Protein AF-A0AAP0H8B6-F1 (afdb_monomer_lite)

Secondary structure (DSSP, 8-state):
-PPPPPHHHHHHHHHTT--S--GGG--TTTSSS---TTSSTTSPPS--------HHHHHHHHHHHHHHHHHHHTT-HHHHHHHHHHHHHHHHHHHTS---PPP--HHHHHHHHTT-PPPS----PPPTT---TT-S----PPPHHHHHHHHT-PPPP--TTT--SSS-TTS--HHHHS---

Foldseek 3Di:
DDDDDDPVVVVVCVVVVNPDDDCVNPDPVNVVPPDDVVVPPPDDDDDDDDPDPPVVVVVVVVVVVVVVVCVVCVVPVVVVVVVVVVVVVVVVVVVPPPPPPPPDDPVRVVCVVVVHDDDPDDDDDDDPPDDDVPRDPPDDDDDPVRVVVVVVDDDQDAAPPPRHSPDHVVPPCVVVPPDDD

pLDDT: mean 74.73, std 15.31, range [37.84, 97.44]

Organism: NCBI:txid3103831

Sequence (181 aa):
MYGVLCRHIFYILGFNDVLEFPKQYVLRRWTREAVPNVANPMVPLDGVQAADIDVDAVVRDIMFSTEYIVNKLVKDMDKLCLFRENIKKEMSEADNLPVVLPGPRPKDRMAIYAGSTQPSNTTIRVPIGTRFKGCGPGKRLKSAREQAISQSGKKQRKCSKCDAIDHDARIDIISSVLHPR

Structure (mmCIF, N/CA/C/O backbone):
data_AF-A0AAP0H8B6-F1
#
_entry.id   AF-A0AAP0H8B6-F1
#
loop_
_atom_site.group_PDB
_atom_site.id
_atom_site.type_symbol
_atom_site.label_atom_id
_atom_site.label_alt_id
_atom_site.label_comp_id
_atom_site.label_asym_id
_atom_site.label_entity_id
_atom_site.label_seq_id
_atom_site.pdbx_PDB_ins_code
_atom_site.Cartn_x
_atom_site.Cartn_y
_atom_site.Cartn_z
_atom_site.occupancy
_atom_site.B_iso_or_equiv
_atom_site.auth_seq_id
_atom_site.auth_comp_id
_atom_site.auth_asym_id
_atom_site.auth_atom_id
_atom_site.pdbx_PDB_model_num
ATOM 1 N N . MET A 1 1 ? -4.946 -27.656 -21.062 1.00 42.31 1 MET A N 1
ATOM 2 C CA . MET A 1 1 ? -5.066 -26.287 -20.515 1.00 42.31 1 MET A CA 1
ATOM 3 C C . MET A 1 1 ? -5.233 -26.415 -19.012 1.00 42.31 1 MET A C 1
ATOM 5 O O . MET A 1 1 ? -6.262 -26.914 -18.588 1.00 42.31 1 MET A O 1
ATOM 9 N N . TYR A 1 2 ? -4.225 -26.061 -18.215 1.00 55.91 2 TYR A N 1
ATOM 10 C CA . TYR A 1 2 ? -4.364 -26.051 -16.755 1.00 55.91 2 TYR A CA 1
ATOM 11 C C . TYR A 1 2 ? -4.852 -24.664 -16.330 1.00 55.91 2 TYR A C 1
ATOM 13 O O . TYR A 1 2 ? -4.218 -23.657 -16.661 1.00 55.91 2 TYR A O 1
ATOM 21 N N . GLY A 1 3 ? -6.030 -24.629 -15.704 1.00 61.34 3 GLY A N 1
ATOM 22 C CA . GLY A 1 3 ? -6.697 -23.412 -15.252 1.00 61.34 3 GLY A CA 1
ATOM 23 C C . GLY A 1 3 ? -5.861 -22.666 -14.218 1.00 61.34 3 GLY A C 1
ATOM 24 O O . GLY A 1 3 ? -5.132 -23.266 -13.431 1.00 61.34 3 GLY A O 1
ATOM 25 N N . VAL A 1 4 ? -5.938 -21.339 -14.255 1.00 67.12 4 VAL A N 1
ATOM 26 C CA . VAL A 1 4 ? -5.301 -20.480 -13.255 1.00 67.12 4 VAL A CA 1
ATOM 27 C C . VAL A 1 4 ? -6.011 -20.723 -11.927 1.00 67.12 4 VAL A C 1
ATOM 29 O O . VAL A 1 4 ? -7.241 -20.753 -11.888 1.00 67.12 4 VAL A O 1
ATOM 32 N N . LEU A 1 5 ? -5.253 -20.908 -10.851 1.00 69.75 5 LEU A N 1
ATOM 33 C CA . LEU A 1 5 ? -5.842 -21.036 -9.527 1.00 69.75 5 LEU A CA 1
ATOM 34 C C . LEU A 1 5 ? -6.610 -19.764 -9.171 1.00 69.75 5 LEU A C 1
ATOM 36 O O . LEU A 1 5 ? -6.089 -18.654 -9.284 1.00 69.75 5 LEU A O 1
ATOM 40 N N . CYS A 1 6 ? -7.871 -19.932 -8.782 1.00 78.50 6 CYS A N 1
ATOM 41 C CA . CYS A 1 6 ? -8.712 -18.816 -8.377 1.00 78.50 6 CYS A CA 1
ATOM 42 C C . CYS A 1 6 ? -8.289 -18.289 -7.000 1.00 78.50 6 CYS A C 1
ATOM 44 O O . CYS A 1 6 ? -7.715 -19.016 -6.191 1.00 78.50 6 CYS A O 1
ATOM 46 N N . ARG A 1 7 ? -8.637 -17.034 -6.698 1.00 77.81 7 ARG A N 1
ATOM 47 C CA . ARG A 1 7 ? -8.339 -16.390 -5.408 1.00 77.81 7 ARG A CA 1
ATOM 48 C C . ARG A 1 7 ? -8.787 -17.226 -4.195 1.00 77.81 7 ARG A C 1
ATOM 50 O O . ARG A 1 7 ? -8.131 -17.198 -3.162 1.00 77.81 7 ARG A O 1
ATOM 57 N N . HIS A 1 8 ? -9.866 -17.999 -4.331 1.00 83.19 8 HIS A N 1
ATOM 58 C CA . HIS A 1 8 ? -10.430 -18.810 -3.249 1.00 83.19 8 HIS A CA 1
ATOM 59 C C . HIS A 1 8 ? -9.466 -19.873 -2.714 1.00 83.19 8 HIS A C 1
ATOM 61 O O . HIS A 1 8 ? -9.463 -20.127 -1.514 1.00 83.19 8 HIS A O 1
ATOM 67 N N . ILE A 1 9 ? -8.614 -20.459 -3.563 1.00 81.31 9 ILE A N 1
ATOM 68 C CA . ILE A 1 9 ? -7.703 -21.509 -3.095 1.00 81.31 9 ILE A CA 1
ATOM 69 C C . ILE A 1 9 ? -6.611 -20.952 -2.181 1.00 81.31 9 ILE A C 1
ATOM 71 O O . ILE A 1 9 ? -6.192 -21.628 -1.251 1.00 81.31 9 ILE A O 1
ATOM 75 N N . PHE A 1 10 ? -6.196 -19.701 -2.398 1.00 77.44 10 PHE A N 1
ATOM 76 C CA . PHE A 1 10 ? -5.212 -19.040 -1.544 1.00 77.44 10 PHE A CA 1
ATOM 77 C C . PHE A 1 10 ? -5.774 -18.768 -0.147 1.00 77.44 10 PHE A C 1
ATOM 79 O O . PHE A 1 10 ? -5.066 -18.962 0.834 1.00 77.44 10 PHE A O 1
ATOM 86 N N . TYR A 1 11 ? -7.060 -18.412 -0.046 1.00 78.69 11 TYR A N 1
ATOM 87 C CA . TYR A 1 11 ? -7.731 -18.278 1.248 1.00 78.69 11 TYR A CA 1
ATOM 88 C C . TYR A 1 11 ? -7.810 -19.609 1.990 1.00 78.69 11 TYR A C 1
ATOM 90 O O . TYR A 1 11 ? -7.469 -19.668 3.164 1.00 78.69 11 TYR A O 1
ATOM 98 N N . ILE A 1 12 ? -8.205 -20.685 1.303 1.00 81.56 12 ILE A N 1
ATOM 99 C CA . ILE A 1 12 ? -8.306 -22.017 1.915 1.00 81.56 12 ILE A CA 1
ATOM 100 C C . ILE A 1 12 ? -6.935 -22.491 2.413 1.00 81.56 12 ILE A C 1
ATOM 102 O O . ILE A 1 12 ? -6.843 -23.004 3.521 1.00 81.56 12 ILE A O 1
ATOM 106 N N . LEU A 1 13 ? -5.866 -22.294 1.637 1.00 82.62 13 LEU A N 1
ATOM 107 C CA . LEU A 1 13 ? -4.507 -22.660 2.053 1.00 82.62 13 LEU A CA 1
ATOM 108 C C . LEU A 1 13 ? -4.041 -21.859 3.276 1.00 82.62 13 LEU A C 1
ATOM 110 O O . LEU A 1 13 ? -3.468 -22.444 4.190 1.00 82.62 13 LEU A O 1
ATOM 114 N N . GLY A 1 14 ? -4.360 -20.561 3.330 1.00 77.38 14 GLY A N 1
ATOM 115 C CA . GLY A 1 14 ? -4.093 -19.723 4.502 1.00 77.38 14 GLY A CA 1
ATOM 116 C C . GLY A 1 14 ? -4.862 -20.165 5.751 1.00 77.38 14 GLY A C 1
ATOM 117 O O . GLY A 1 14 ? -4.289 -20.198 6.828 1.00 77.38 14 GLY A O 1
ATOM 118 N N . PHE A 1 15 ? -6.126 -20.586 5.609 1.00 79.75 15 PHE A N 1
ATOM 119 C CA . PHE A 1 15 ? -6.923 -21.137 6.717 1.00 79.75 15 PHE A CA 1
ATOM 120 C C . PHE A 1 15 ? -6.416 -22.486 7.244 1.00 79.75 15 PHE A C 1
ATOM 122 O O . PHE A 1 15 ? -6.791 -22.880 8.343 1.00 79.75 15 PHE A O 1
ATOM 129 N N . ASN A 1 16 ? -5.613 -23.211 6.463 1.00 78.88 16 ASN A N 1
ATOM 130 C CA . ASN A 1 16 ? -5.043 -24.504 6.848 1.00 78.88 16 ASN A CA 1
ATOM 131 C C . ASN A 1 16 ? -3.572 -24.385 7.293 1.00 78.88 16 ASN A C 1
ATOM 133 O O . ASN A 1 16 ? -2.856 -25.383 7.260 1.00 78.88 16 ASN A O 1
ATOM 137 N N . ASP A 1 17 ? -3.109 -23.178 7.643 1.00 78.19 17 ASP A N 1
ATOM 138 C CA . ASP A 1 17 ? -1.729 -22.889 8.065 1.00 78.19 17 ASP A CA 1
ATOM 139 C C . ASP A 1 17 ? -0.658 -23.403 7.084 1.00 78.19 17 ASP A C 1
ATOM 141 O O . ASP A 1 17 ? 0.463 -23.759 7.455 1.00 78.19 17 ASP A O 1
ATOM 145 N N . VAL A 1 18 ? -0.985 -23.441 5.788 1.00 78.69 18 VAL A N 1
ATOM 146 C CA . VAL A 1 18 ? -0.027 -23.835 4.754 1.00 78.69 18 VAL A CA 1
ATOM 147 C C . VAL A 1 18 ? 0.916 -22.663 4.495 1.00 78.69 18 VAL A C 1
ATOM 149 O O . VAL A 1 18 ? 0.618 -21.766 3.707 1.00 78.69 18 VAL A O 1
ATOM 152 N N . LEU A 1 19 ? 2.072 -22.689 5.161 1.00 69.75 19 LEU A N 1
ATOM 153 C CA . LEU A 1 19 ? 3.112 -21.659 5.043 1.00 69.75 19 LEU A CA 1
ATOM 154 C C . LEU A 1 19 ? 3.853 -21.711 3.699 1.00 69.75 19 LEU A C 1
ATOM 156 O O . LEU A 1 19 ? 4.322 -20.686 3.208 1.00 69.75 19 LEU A O 1
ATOM 160 N N . GLU A 1 20 ? 3.932 -22.891 3.077 1.00 77.31 20 GLU A N 1
ATOM 161 C CA . GLU A 1 20 ? 4.604 -23.080 1.792 1.00 77.31 20 GLU A CA 1
ATOM 162 C C . GLU A 1 20 ? 3.652 -23.584 0.711 1.00 77.31 20 GLU A C 1
ATOM 164 O O . GLU A 1 20 ? 3.051 -24.657 0.799 1.00 77.31 20 GLU A O 1
ATOM 169 N N . PHE A 1 21 ? 3.553 -22.813 -0.370 1.00 79.62 21 PHE A N 1
ATOM 170 C CA . PHE A 1 21 ? 2.698 -23.152 -1.494 1.00 79.62 21 PHE A CA 1
ATOM 171 C C . PHE A 1 21 ? 3.237 -24.386 -2.251 1.00 79.62 21 PHE A C 1
ATOM 173 O O . PHE A 1 21 ? 4.384 -24.358 -2.716 1.00 79.62 21 PHE A O 1
ATOM 180 N N . PRO A 1 22 ? 2.445 -25.464 -2.446 1.00 80.25 22 PRO A N 1
ATOM 181 C CA . PRO A 1 22 ? 2.965 -26.686 -3.050 1.00 80.25 22 PRO A CA 1
ATOM 182 C C . PRO A 1 22 ? 3.481 -26.459 -4.477 1.00 80.25 22 PRO A C 1
ATOM 184 O O . PRO A 1 22 ? 2.743 -26.041 -5.374 1.00 80.25 22 PRO A O 1
ATOM 187 N N . LYS A 1 23 ? 4.751 -26.812 -4.712 1.00 75.75 23 LYS A N 1
ATOM 188 C CA . LYS A 1 23 ? 5.460 -26.574 -5.986 1.00 75.75 23 LYS A CA 1
ATOM 189 C C . LYS A 1 23 ? 4.782 -27.216 -7.200 1.00 75.75 23 LYS A C 1
ATOM 191 O O . LYS A 1 23 ? 4.906 -26.700 -8.305 1.00 75.75 23 LYS A O 1
ATOM 196 N N . GLN A 1 24 ? 4.023 -28.295 -7.001 1.00 78.81 24 GLN A N 1
ATOM 197 C CA . GLN A 1 24 ? 3.250 -28.964 -8.056 1.00 78.81 24 GLN A CA 1
ATOM 198 C C . GLN A 1 24 ? 2.192 -28.063 -8.718 1.00 78.81 24 GLN A C 1
ATOM 200 O O . GLN A 1 24 ? 1.819 -28.292 -9.865 1.00 78.81 24 GLN A O 1
ATOM 205 N N . TYR A 1 25 ? 1.737 -27.019 -8.019 1.00 75.31 25 TYR A N 1
ATOM 206 C CA . TYR A 1 25 ? 0.775 -26.045 -8.535 1.00 75.31 25 TYR A CA 1
ATOM 207 C C . TYR A 1 25 ? 1.441 -24.788 -9.122 1.00 75.31 25 TYR A C 1
ATOM 209 O O . TYR A 1 25 ? 0.757 -23.927 -9.678 1.00 75.31 25 TYR A O 1
ATOM 217 N N . VAL A 1 26 ? 2.771 -24.671 -9.033 1.00 78.12 26 VAL A N 1
ATOM 218 C CA . VAL A 1 26 ? 3.534 -23.540 -9.572 1.00 78.12 26 VAL A CA 1
ATOM 219 C C . VAL A 1 26 ? 3.870 -23.811 -11.037 1.00 78.12 26 VAL A C 1
ATOM 221 O O . VAL A 1 26 ? 4.747 -24.604 -11.376 1.00 78.12 26 VAL A O 1
ATOM 224 N N . LEU A 1 27 ? 3.163 -23.136 -11.942 1.00 78.25 27 LEU A N 1
ATOM 225 C CA . LEU A 1 27 ? 3.409 -23.270 -13.375 1.00 78.25 27 LEU A CA 1
ATOM 226 C C . LEU A 1 27 ? 4.687 -22.524 -13.788 1.00 78.25 27 LEU A C 1
ATOM 228 O O . LEU A 1 27 ? 4.888 -21.375 -13.405 1.00 78.25 27 LEU A O 1
ATOM 232 N N . ARG A 1 28 ? 5.483 -23.106 -14.699 1.00 73.19 28 ARG A N 1
ATOM 233 C CA . ARG A 1 28 ? 6.711 -22.479 -15.248 1.00 73.19 28 ARG A CA 1
ATOM 234 C C . ARG A 1 28 ? 6.501 -21.069 -15.818 1.00 73.19 28 ARG A C 1
ATOM 236 O O . ARG A 1 28 ? 7.416 -20.256 -15.810 1.00 73.19 28 ARG A O 1
ATOM 243 N N . ARG A 1 29 ? 5.298 -20.767 -16.324 1.00 76.88 29 ARG A N 1
ATOM 244 C CA . ARG A 1 29 ? 4.938 -19.420 -16.806 1.00 76.88 29 ARG A CA 1
ATOM 245 C C . ARG A 1 29 ? 4.927 -18.369 -15.691 1.00 76.88 29 ARG A C 1
ATOM 247 O O . ARG A 1 29 ? 5.196 -17.216 -15.986 1.00 76.88 29 ARG A O 1
ATOM 254 N N . TRP A 1 30 ? 4.618 -18.749 -14.449 1.00 72.94 30 TRP A N 1
ATOM 255 C CA . TRP A 1 30 ? 4.597 -17.840 -13.297 1.00 72.94 30 TRP A CA 1
ATOM 256 C C . TRP A 1 30 ? 6.003 -17.527 -12.790 1.00 72.94 30 TRP A C 1
ATOM 258 O O . TRP A 1 30 ? 6.237 -16.441 -12.282 1.00 72.94 30 TRP A O 1
ATOM 268 N N . THR A 1 31 ? 6.952 -18.442 -12.982 1.00 73.25 31 THR A N 1
ATOM 269 C CA . THR A 1 31 ? 8.346 -18.261 -12.554 1.00 73.25 31 THR A CA 1
ATOM 270 C C . THR A 1 31 ? 9.239 -17.652 -13.636 1.00 73.25 31 THR A C 1
ATOM 272 O O . THR A 1 31 ? 10.411 -17.411 -13.382 1.00 73.25 31 THR A O 1
ATOM 275 N N . ARG A 1 32 ? 8.728 -17.432 -14.857 1.00 71.94 32 ARG A N 1
ATOM 276 C CA . ARG A 1 32 ? 9.530 -16.982 -16.011 1.00 71.94 32 ARG A CA 1
ATOM 277 C C . ARG A 1 32 ? 9.978 -15.521 -15.908 1.00 71.94 32 ARG A C 1
ATO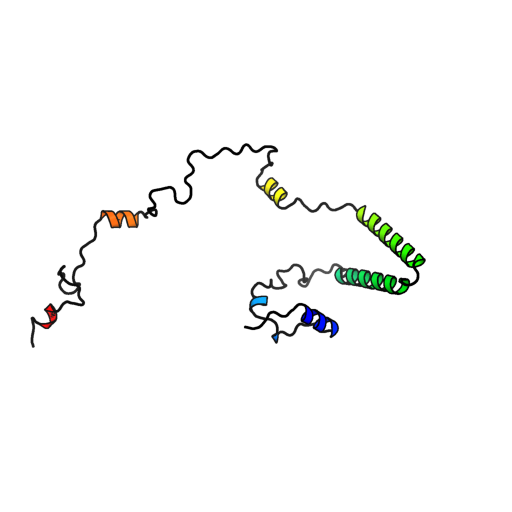M 279 O O . ARG A 1 32 ? 11.074 -15.203 -16.349 1.00 71.94 32 ARG A O 1
ATOM 286 N N . GLU A 1 33 ? 9.132 -14.665 -15.347 1.00 68.56 33 GLU A N 1
ATOM 287 C CA . GLU A 1 33 ? 9.414 -13.242 -15.082 1.00 68.56 33 GLU A CA 1
ATOM 288 C C . GLU A 1 33 ? 9.401 -12.944 -13.577 1.00 68.56 33 GLU A C 1
ATOM 290 O O . GLU A 1 33 ? 9.410 -11.788 -13.161 1.00 68.56 33 GLU A O 1
ATOM 295 N N . ALA A 1 34 ? 9.369 -13.992 -12.747 1.00 65.56 34 ALA A N 1
ATOM 296 C CA . ALA A 1 34 ? 9.526 -13.827 -11.316 1.00 65.56 34 ALA A CA 1
ATOM 297 C C . ALA A 1 34 ? 10.946 -13.319 -11.063 1.00 65.56 34 ALA A C 1
ATOM 299 O O . ALA A 1 34 ? 11.923 -14.011 -11.355 1.00 65.56 34 ALA A O 1
ATOM 300 N N . VAL A 1 35 ? 11.047 -12.092 -10.557 1.00 60.44 35 VAL A N 1
ATOM 301 C CA . VAL A 1 35 ? 12.316 -11.503 -10.139 1.00 60.44 35 VAL A CA 1
ATOM 302 C C . VAL A 1 35 ? 12.899 -12.427 -9.065 1.00 60.44 35 VAL A C 1
ATOM 304 O O . VAL A 1 35 ? 12.229 -12.665 -8.056 1.00 60.44 35 VAL A O 1
ATOM 307 N N . PRO A 1 36 ? 14.099 -13.006 -9.270 1.00 54.16 36 PRO A N 1
ATOM 308 C CA . PRO A 1 36 ? 14.764 -13.775 -8.231 1.00 54.16 36 PRO A CA 1
ATOM 309 C C . PRO A 1 36 ? 14.854 -12.903 -6.988 1.00 54.16 36 PRO A C 1
ATOM 311 O O . PRO A 1 36 ? 15.203 -11.730 -7.094 1.00 54.16 36 PRO A O 1
ATOM 314 N N . ASN A 1 37 ? 14.551 -13.463 -5.822 1.00 48.19 37 ASN A N 1
ATOM 315 C CA . ASN A 1 37 ? 14.426 -12.699 -4.579 1.00 48.19 37 ASN A CA 1
ATOM 316 C C . ASN A 1 37 ? 15.691 -11.890 -4.213 1.00 48.19 37 ASN A C 1
ATOM 318 O O . ASN A 1 37 ? 15.622 -10.944 -3.451 1.00 48.19 37 ASN A O 1
ATOM 322 N N . VAL A 1 38 ? 16.834 -12.220 -4.819 1.00 49.28 38 VAL A N 1
ATOM 323 C CA . VAL A 1 38 ? 18.114 -11.496 -4.717 1.00 49.28 38 VAL A CA 1
ATOM 324 C C . VAL A 1 38 ? 18.144 -10.147 -5.453 1.00 49.28 38 VAL A C 1
ATOM 326 O O . VAL A 1 38 ? 18.982 -9.307 -5.154 1.00 49.28 38 VAL A O 1
ATOM 329 N N . ALA A 1 39 ? 17.263 -9.935 -6.433 1.00 46.66 39 ALA A N 1
ATOM 330 C CA . ALA A 1 39 ? 17.087 -8.662 -7.142 1.00 46.66 39 ALA A CA 1
ATOM 331 C C . ALA A 1 39 ? 15.875 -7.866 -6.622 1.00 46.66 39 ALA A C 1
ATOM 333 O O . ALA A 1 39 ? 15.612 -6.756 -7.085 1.00 46.66 39 ALA A O 1
ATOM 334 N N . ASN A 1 40 ? 15.147 -8.435 -5.660 1.00 45.25 40 ASN A N 1
ATOM 335 C CA . ASN A 1 40 ? 14.154 -7.740 -4.866 1.00 45.25 40 ASN A CA 1
ATOM 336 C C . ASN A 1 40 ? 14.881 -7.237 -3.604 1.00 45.25 40 ASN A C 1
ATOM 338 O O . ASN A 1 40 ? 15.492 -8.052 -2.919 1.00 45.25 40 ASN A O 1
ATOM 342 N N . PRO A 1 41 ? 14.843 -5.948 -3.238 1.00 47.09 41 PRO A N 1
ATOM 343 C CA . PRO A 1 41 ? 15.487 -5.450 -2.014 1.00 47.09 41 PRO A CA 1
ATOM 344 C C . PRO A 1 41 ? 14.813 -5.953 -0.713 1.00 47.09 41 PRO A C 1
ATOM 346 O O . PRO A 1 41 ? 14.978 -5.354 0.340 1.00 47.09 41 PRO A O 1
ATOM 349 N N . MET A 1 42 ? 14.032 -7.036 -0.788 1.00 44.66 42 MET A N 1
ATOM 350 C CA . MET A 1 42 ? 13.125 -7.549 0.241 1.00 44.66 42 MET A CA 1
ATOM 351 C C . MET A 1 42 ? 13.650 -8.794 0.971 1.00 44.66 42 MET A C 1
ATOM 353 O O . MET A 1 42 ? 12.925 -9.349 1.789 1.00 44.66 42 MET A O 1
ATOM 357 N N . VAL A 1 43 ? 14.885 -9.244 0.715 1.00 45.62 43 VAL A N 1
ATOM 358 C CA . VAL A 1 43 ? 15.560 -10.214 1.597 1.00 45.62 43 VAL A CA 1
ATOM 359 C C . VAL A 1 43 ? 16.991 -9.758 1.852 1.00 45.62 43 VAL A C 1
ATOM 361 O O . VAL A 1 43 ? 17.745 -9.608 0.886 1.00 45.62 43 VAL A O 1
ATOM 364 N N . PRO A 1 44 ? 17.386 -9.538 3.117 1.00 40.91 44 PRO A N 1
ATOM 365 C CA . PRO A 1 44 ? 18.750 -9.161 3.445 1.00 40.91 44 PRO A CA 1
ATOM 366 C C . PRO A 1 44 ? 19.721 -10.267 3.032 1.00 40.91 44 PRO A C 1
ATOM 368 O O . PRO A 1 44 ? 19.623 -11.413 3.474 1.00 40.91 44 PRO A O 1
ATOM 371 N N . LEU A 1 45 ? 20.660 -9.903 2.161 1.00 41.88 45 LEU A N 1
ATOM 372 C CA . LEU A 1 45 ? 21.898 -10.641 1.998 1.00 41.88 45 LEU A CA 1
ATOM 373 C C . LEU A 1 45 ? 22.673 -10.492 3.310 1.00 41.88 45 LEU A C 1
ATOM 375 O O . LEU A 1 45 ? 22.826 -9.382 3.820 1.00 41.88 45 LEU A O 1
ATOM 379 N N . ASP A 1 46 ? 23.094 -11.627 3.848 1.00 47.41 46 ASP A N 1
ATOM 380 C CA . ASP A 1 46 ? 23.782 -11.760 5.123 1.00 47.41 46 ASP A CA 1
ATOM 381 C C . ASP A 1 46 ? 24.918 -10.731 5.271 1.00 47.41 46 ASP A C 1
ATOM 383 O O . ASP A 1 46 ? 25.801 -10.628 4.413 1.00 47.41 46 ASP A O 1
ATOM 387 N N . GLY A 1 47 ? 24.877 -9.976 6.370 1.00 43.41 47 GLY A N 1
ATOM 388 C CA . GLY A 1 47 ? 25.979 -9.128 6.813 1.00 43.41 47 GLY A CA 1
ATOM 389 C C . GLY A 1 47 ? 25.791 -7.623 6.640 1.00 43.41 47 GLY A C 1
ATOM 390 O O . GLY A 1 47 ? 26.506 -7.025 5.852 1.00 43.41 47 GLY A O 1
ATOM 391 N N . VAL A 1 48 ? 24.945 -7.003 7.469 1.00 37.84 48 VAL A N 1
ATOM 392 C CA . VAL A 1 48 ? 25.338 -5.886 8.357 1.00 37.84 48 VAL A CA 1
ATOM 393 C C . VAL A 1 48 ? 24.375 -5.900 9.547 1.00 37.84 48 VAL A C 1
ATOM 395 O O . VAL A 1 48 ? 23.187 -5.643 9.395 1.00 37.84 48 VAL A O 1
ATOM 398 N N . GLN A 1 49 ? 24.886 -6.205 10.739 1.00 47.06 49 GLN A N 1
ATOM 399 C CA . GLN A 1 49 ? 24.149 -6.050 11.991 1.00 47.06 49 GLN A CA 1
ATOM 400 C C . GLN A 1 49 ? 23.990 -4.553 12.295 1.00 47.06 49 GLN A C 1
ATOM 402 O O . GLN A 1 49 ? 24.893 -3.920 12.838 1.00 47.06 49 GLN A O 1
ATOM 407 N N . ALA A 1 50 ? 22.835 -3.994 11.964 1.00 40.78 50 ALA A N 1
ATOM 408 C CA . ALA A 1 50 ? 22.157 -3.069 12.860 1.00 40.78 50 ALA A CA 1
ATOM 409 C C . ALA A 1 50 ? 21.009 -3.870 13.485 1.00 40.78 50 ALA A C 1
ATOM 411 O O . ALA A 1 50 ? 20.513 -4.802 12.858 1.00 40.78 50 ALA A O 1
ATOM 412 N N . ALA A 1 51 ? 20.632 -3.595 14.730 1.00 51.16 51 ALA A N 1
ATOM 413 C CA . ALA A 1 51 ? 19.477 -4.237 15.347 1.00 51.16 51 ALA A CA 1
ATOM 414 C C . ALA A 1 51 ? 18.205 -3.816 14.587 1.00 51.16 51 ALA A C 1
ATOM 416 O O . ALA A 1 51 ? 17.553 -2.843 14.958 1.00 51.16 51 ALA A O 1
ATOM 417 N N . ASP A 1 52 ? 17.905 -4.504 13.485 1.00 54.50 52 ASP A N 1
ATOM 418 C CA . ASP A 1 52 ? 16.704 -4.298 12.690 1.00 54.50 52 ASP A CA 1
ATOM 419 C C . ASP A 1 52 ? 15.538 -4.808 13.526 1.00 54.50 52 ASP A C 1
ATOM 421 O O . ASP A 1 52 ? 15.294 -6.009 13.660 1.00 54.50 52 ASP A O 1
ATOM 425 N N . ILE A 1 53 ? 14.831 -3.865 14.142 1.00 63.66 53 ILE A N 1
ATOM 426 C CA . ILE A 1 53 ? 13.448 -4.084 14.536 1.00 63.66 53 ILE A CA 1
ATOM 427 C C . ILE A 1 53 ? 12.759 -4.602 13.275 1.00 63.66 53 ILE A C 1
ATOM 429 O O . ILE A 1 53 ? 12.727 -3.895 12.269 1.00 63.66 53 ILE A O 1
ATOM 433 N N . ASP A 1 54 ? 12.255 -5.836 13.317 1.00 84.06 54 ASP A N 1
ATOM 434 C CA . ASP A 1 54 ? 11.449 -6.399 12.238 1.00 84.06 54 ASP A CA 1
ATOM 435 C C . ASP A 1 54 ? 10.197 -5.522 12.095 1.00 84.06 54 ASP A C 1
ATOM 437 O O . ASP A 1 54 ? 9.210 -5.678 12.819 1.00 84.06 54 ASP A O 1
ATOM 441 N N . VAL A 1 55 ? 10.281 -4.531 11.204 1.00 85.88 55 VAL A N 1
ATOM 442 C CA . VAL A 1 55 ? 9.221 -3.552 10.948 1.00 85.88 55 VAL A CA 1
ATOM 443 C C . VAL A 1 55 ? 7.931 -4.285 10.586 1.00 85.88 55 VAL A C 1
ATOM 445 O O . VAL A 1 55 ? 6.858 -3.890 11.039 1.00 85.88 55 VAL A O 1
ATOM 448 N N . ASP A 1 56 ? 8.030 -5.403 9.865 1.00 83.94 56 ASP A N 1
ATOM 449 C CA . ASP A 1 56 ? 6.880 -6.218 9.486 1.00 83.94 56 ASP A CA 1
ATOM 450 C C . ASP A 1 56 ? 6.276 -6.958 10.686 1.00 83.94 56 ASP A C 1
ATOM 452 O O . ASP A 1 56 ? 5.057 -7.147 10.742 1.00 83.94 56 ASP A O 1
ATOM 456 N N . ALA A 1 57 ? 7.078 -7.389 11.665 1.00 88.94 57 ALA A N 1
ATOM 457 C CA . ALA A 1 57 ? 6.552 -7.913 12.928 1.00 88.94 57 ALA A CA 1
ATOM 458 C C . ALA A 1 57 ? 5.821 -6.835 13.729 1.00 88.94 57 ALA A C 1
ATOM 460 O O . ALA A 1 57 ? 4.713 -7.087 14.200 1.00 88.94 57 ALA A O 1
ATOM 461 N N . VAL A 1 58 ? 6.392 -5.634 13.831 1.00 91.94 58 VAL A N 1
ATOM 462 C CA . VAL A 1 58 ? 5.764 -4.516 14.551 1.00 91.94 58 VAL A CA 1
ATOM 463 C C . VAL A 1 58 ? 4.442 -4.115 13.897 1.00 91.94 58 VAL A C 1
ATOM 465 O O . VAL A 1 58 ? 3.434 -3.963 14.582 1.00 91.94 58 VAL A O 1
ATOM 468 N N . VAL A 1 59 ? 4.403 -4.009 12.566 1.00 91.81 59 VAL A N 1
ATOM 469 C CA . VAL A 1 59 ? 3.170 -3.696 11.827 1.00 91.81 59 VAL A CA 1
ATOM 470 C C . VAL A 1 59 ? 2.099 -4.762 12.065 1.00 91.81 59 VAL A C 1
ATOM 472 O O . VAL A 1 59 ? 0.940 -4.425 12.316 1.00 91.81 59 VAL A O 1
ATOM 475 N N . ARG A 1 60 ? 2.466 -6.050 12.032 1.00 92.31 60 ARG A N 1
ATOM 476 C CA . ARG A 1 60 ? 1.531 -7.148 12.330 1.00 92.31 60 ARG A CA 1
ATOM 477 C C . ARG A 1 60 ? 0.987 -7.077 13.753 1.00 92.31 60 ARG A C 1
ATOM 479 O O . ARG A 1 60 ? -0.217 -7.247 13.935 1.00 92.31 60 ARG A O 1
ATOM 486 N N . ASP A 1 61 ? 1.842 -6.805 14.732 1.00 93.62 61 ASP A N 1
ATOM 487 C CA . ASP A 1 61 ? 1.446 -6.724 16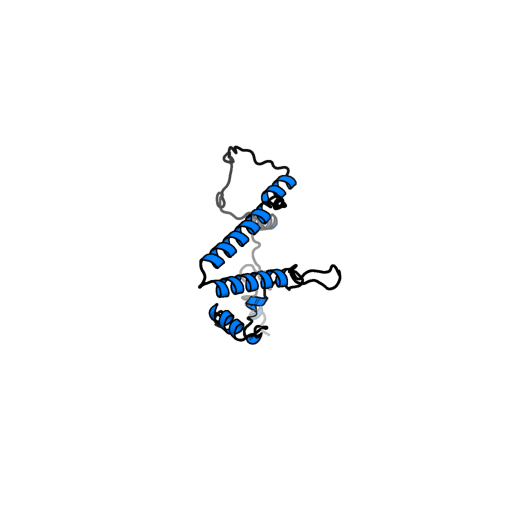.139 1.00 93.62 61 ASP A CA 1
ATOM 488 C C . ASP A 1 61 ? 0.479 -5.558 16.404 1.00 93.62 61 ASP A C 1
ATOM 490 O O . ASP A 1 61 ? -0.535 -5.728 17.085 1.00 93.62 61 ASP A O 1
ATOM 494 N N . ILE A 1 62 ? 0.711 -4.400 15.772 1.00 95.06 62 ILE A N 1
ATOM 495 C CA . ILE A 1 62 ? -0.202 -3.246 15.830 1.00 95.06 62 ILE A CA 1
ATOM 496 C C . ILE A 1 62 ? -1.572 -3.605 15.239 1.00 95.06 62 ILE A C 1
ATOM 498 O O . ILE A 1 62 ? -2.609 -3.330 15.853 1.00 95.06 62 ILE A O 1
ATOM 502 N N . MET A 1 63 ? -1.606 -4.237 14.061 1.00 94.31 63 MET A N 1
ATOM 503 C CA . MET A 1 63 ? -2.869 -4.639 13.428 1.00 94.31 63 MET A CA 1
ATOM 504 C C . MET A 1 63 ? -3.646 -5.636 14.297 1.00 94.31 63 MET A C 1
ATOM 506 O O . MET A 1 63 ? -4.837 -5.449 14.533 1.00 94.31 63 MET A O 1
ATOM 510 N N . PHE A 1 64 ? -2.969 -6.657 14.828 1.00 94.94 64 PHE A N 1
ATOM 511 C CA . PHE A 1 64 ? -3.606 -7.651 15.689 1.00 94.94 64 PHE A CA 1
ATOM 512 C C . PHE A 1 64 ? -4.123 -7.031 16.994 1.00 94.94 64 PHE A C 1
ATOM 514 O O . PHE A 1 64 ? -5.260 -7.277 17.400 1.00 94.94 64 PHE A O 1
ATOM 521 N N . SER A 1 65 ? -3.318 -6.185 17.638 1.00 94.50 65 SER A N 1
ATOM 522 C CA . SER A 1 65 ? -3.681 -5.528 18.897 1.00 94.50 65 SER A CA 1
ATOM 523 C C . SER A 1 65 ? -4.881 -4.595 18.734 1.00 94.50 65 SER A C 1
ATOM 525 O O . SER A 1 65 ? -5.797 -4.607 19.559 1.00 94.50 65 SER A O 1
ATOM 527 N N . THR A 1 66 ? -4.920 -3.813 17.652 1.00 95.0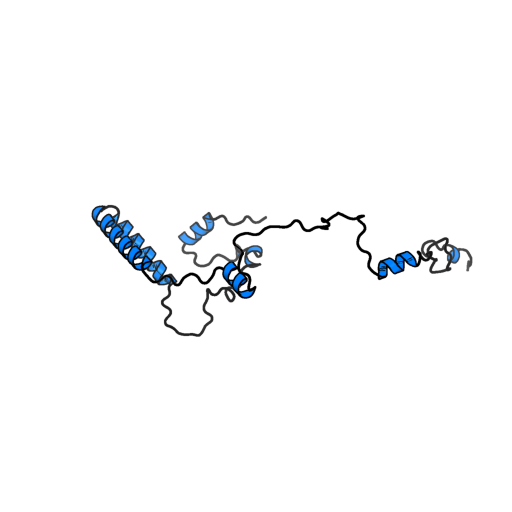6 66 THR A N 1
ATOM 528 C CA . THR A 1 66 ? -6.054 -2.924 17.360 1.00 95.06 66 THR A CA 1
ATOM 529 C C . THR A 1 66 ? -7.334 -3.711 17.083 1.00 95.06 66 THR A C 1
ATOM 531 O O . THR A 1 66 ? -8.376 -3.394 17.660 1.00 95.06 66 THR A O 1
ATOM 534 N N . GLU A 1 67 ? -7.264 -4.782 16.288 1.00 93.38 67 GLU A N 1
ATOM 535 C CA . GLU A 1 67 ? -8.400 -5.675 16.038 1.00 93.38 67 GLU A CA 1
ATOM 536 C C . GLU A 1 67 ? -8.903 -6.339 17.330 1.00 93.38 67 GLU A C 1
ATOM 538 O O . GLU A 1 67 ? -10.108 -6.355 17.599 1.00 93.38 67 GLU A O 1
ATOM 543 N N . TYR A 1 68 ? -7.991 -6.837 18.169 1.00 95.56 68 TYR A N 1
ATOM 544 C CA . TYR A 1 68 ? -8.324 -7.436 19.461 1.00 95.56 68 TYR A CA 1
ATOM 545 C C . TYR A 1 68 ? -9.091 -6.460 20.363 1.00 95.56 68 TYR A C 1
ATOM 547 O O . TYR A 1 68 ? -10.136 -6.818 20.918 1.00 95.56 68 TYR A O 1
ATOM 555 N N . ILE A 1 69 ? -8.613 -5.217 20.486 1.00 94.50 69 ILE A N 1
ATOM 556 C CA . ILE A 1 69 ? -9.266 -4.186 21.301 1.00 94.50 69 ILE A CA 1
ATOM 557 C C . ILE A 1 69 ? -10.661 -3.874 20.751 1.00 94.50 69 ILE A C 1
ATOM 559 O O . ILE A 1 69 ? -11.625 -3.859 21.518 1.00 94.50 69 ILE A O 1
ATOM 563 N N . VAL A 1 70 ? -10.804 -3.693 19.434 1.00 95.75 70 VAL A N 1
ATOM 564 C CA . VAL A 1 70 ? -12.108 -3.429 18.804 1.00 95.75 70 VAL A CA 1
ATOM 565 C C . VAL A 1 70 ? -13.086 -4.571 19.076 1.00 95.75 70 VAL A C 1
ATOM 567 O O . VAL A 1 70 ? -14.194 -4.322 19.547 1.00 95.75 70 VAL A O 1
ATOM 570 N N . ASN A 1 71 ? -12.670 -5.822 18.875 1.00 95.75 71 ASN A N 1
ATOM 571 C CA . ASN A 1 71 ? -13.507 -6.995 19.135 1.00 95.75 71 ASN A CA 1
ATOM 572 C C . ASN A 1 71 ? -13.920 -7.102 20.611 1.00 95.75 71 ASN A C 1
ATOM 574 O O . ASN A 1 71 ? -15.058 -7.465 20.917 1.00 95.75 71 ASN A O 1
ATOM 578 N N . LYS A 1 72 ? -13.023 -6.752 21.541 1.00 96.06 72 LYS A N 1
ATOM 579 C CA . LYS A 1 72 ? -13.314 -6.750 22.980 1.00 96.06 72 LYS A CA 1
ATOM 580 C C . LYS A 1 72 ? -14.301 -5.649 23.373 1.00 96.06 72 LYS A C 1
ATOM 582 O O . LYS A 1 72 ? -15.140 -5.876 24.246 1.00 96.06 72 LYS A O 1
ATOM 587 N N . LEU A 1 73 ? -14.193 -4.477 22.748 1.00 95.44 73 LEU A N 1
ATOM 588 C CA . LEU A 1 73 ? -14.974 -3.281 23.071 1.00 95.44 73 LEU A CA 1
ATOM 589 C C . LEU A 1 73 ? -16.242 -3.120 22.225 1.00 95.44 73 LEU A C 1
ATOM 591 O O . LEU A 1 73 ? -17.034 -2.234 22.513 1.00 95.44 73 LEU A O 1
ATOM 595 N N . VAL A 1 74 ? -16.491 -3.977 21.230 1.00 93.81 74 VAL A N 1
ATOM 596 C CA . VAL A 1 74 ? -17.595 -3.816 20.260 1.00 93.81 74 VAL A CA 1
ATOM 597 C C . VAL A 1 74 ? -18.988 -3.669 20.894 1.00 93.81 74 VAL A C 1
ATOM 599 O O . VAL A 1 74 ? -19.886 -3.090 20.292 1.00 93.81 74 VAL A O 1
ATOM 602 N N . LYS A 1 75 ? -19.183 -4.188 22.114 1.00 94.00 75 LYS A N 1
ATOM 603 C CA . LYS A 1 75 ? -20.453 -4.104 22.860 1.00 94.00 75 LYS A CA 1
ATOM 604 C C . LYS A 1 75 ? -20.544 -2.893 23.795 1.00 94.00 75 LYS A C 1
ATOM 606 O O . LYS A 1 75 ? -21.625 -2.613 24.301 1.00 94.00 75 LYS A O 1
ATOM 611 N N . ASP A 1 76 ? -19.431 -2.211 24.049 1.00 96.12 76 ASP A N 1
ATOM 612 C CA . ASP A 1 76 ? -19.322 -1.053 24.936 1.00 96.12 76 ASP A CA 1
ATOM 613 C C . ASP A 1 76 ? -18.964 0.179 24.095 1.00 96.12 76 ASP A C 1
ATOM 615 O O . ASP A 1 76 ? -17.796 0.491 23.845 1.00 96.12 76 ASP A O 1
ATOM 619 N N . MET A 1 77 ? -20.010 0.848 23.605 1.00 95.31 77 MET A N 1
ATOM 620 C CA . MET A 1 77 ? -19.882 1.956 22.658 1.00 95.31 77 MET A CA 1
ATOM 621 C C . MET A 1 77 ? -19.125 3.152 23.231 1.00 95.31 77 MET A C 1
ATOM 623 O O . MET A 1 77 ? -18.417 3.826 22.483 1.00 95.31 77 MET A O 1
ATOM 627 N N . ASP A 1 78 ? -19.227 3.403 24.535 1.00 96.56 78 ASP A N 1
ATOM 628 C CA . ASP A 1 78 ? -18.539 4.521 25.176 1.00 96.56 78 ASP A CA 1
ATOM 629 C C . ASP A 1 78 ? -17.027 4.278 25.184 1.00 96.56 78 ASP A C 1
ATOM 631 O O . ASP A 1 78 ? -16.247 5.136 24.761 1.00 96.56 78 ASP A O 1
ATOM 635 N N . LYS A 1 79 ? -16.593 3.068 25.563 1.00 95.69 79 LYS A N 1
ATOM 636 C CA . LYS A 1 79 ? -15.170 2.698 25.512 1.00 95.69 79 LYS A CA 1
ATOM 637 C C . LYS A 1 79 ? -14.633 2.624 24.088 1.00 95.69 79 LYS A C 1
ATOM 639 O O . LYS A 1 79 ? -13.491 3.017 23.851 1.00 95.69 79 LYS A O 1
ATOM 644 N N . LEU A 1 80 ? -15.439 2.156 23.137 1.00 97.19 80 LEU A N 1
ATOM 645 C CA . LEU A 1 80 ? -15.050 2.123 21.730 1.00 97.19 80 LEU A CA 1
ATOM 646 C C . LEU A 1 80 ? -14.874 3.541 21.160 1.00 97.19 80 LEU A C 1
ATOM 648 O O . LEU A 1 80 ? -13.921 3.792 20.421 1.00 97.19 80 LEU A O 1
ATOM 652 N N . CYS A 1 81 ? -15.740 4.486 21.544 1.00 96.81 81 CYS A N 1
ATOM 653 C CA . CYS A 1 81 ? -15.586 5.898 21.198 1.00 96.81 81 CYS A CA 1
ATOM 654 C C . CYS A 1 81 ? -14.294 6.486 21.776 1.00 96.81 81 CYS A C 1
ATOM 656 O O . CYS A 1 81 ? -13.555 7.139 21.044 1.00 96.81 81 CYS A O 1
ATOM 658 N N . LEU A 1 82 ? -13.975 6.210 23.045 1.00 97.00 82 LEU A N 1
ATOM 659 C CA . LEU A 1 82 ? -12.717 6.658 23.655 1.00 97.00 82 LEU A CA 1
ATOM 660 C C . LEU A 1 82 ? -11.491 6.099 22.917 1.00 97.00 82 LEU A C 1
ATOM 662 O O . LEU A 1 82 ? -10.557 6.841 22.620 1.00 97.00 82 LEU A O 1
ATOM 666 N N . PHE A 1 83 ? -11.513 4.813 22.558 1.00 97.19 83 PHE A N 1
ATOM 667 C CA . PHE A 1 83 ? -10.435 4.192 21.788 1.00 97.19 83 PHE A CA 1
ATOM 668 C C . PHE A 1 83 ? -10.259 4.838 20.404 1.00 97.19 83 PHE A C 1
ATOM 670 O O . PHE A 1 83 ? -9.137 5.130 19.991 1.00 97.19 83 PHE A O 1
ATOM 677 N N . ARG A 1 84 ? -11.363 5.141 19.710 1.00 96.56 84 ARG A N 1
ATOM 678 C CA . ARG A 1 84 ? -11.335 5.864 18.430 1.00 96.56 84 ARG A CA 1
ATOM 679 C C . ARG A 1 84 ? -10.701 7.249 18.558 1.00 96.56 84 ARG A C 1
ATOM 681 O O . ARG A 1 84 ? -9.933 7.637 17.680 1.00 96.56 84 ARG A O 1
ATOM 688 N N . GLU A 1 85 ? -11.040 8.010 19.597 1.00 97.44 85 GLU A N 1
ATOM 689 C CA . GLU A 1 85 ? -10.467 9.347 19.789 1.00 97.44 85 GLU A CA 1
ATOM 690 C C . GLU A 1 85 ? -8.964 9.286 20.104 1.00 97.44 85 GLU A C 1
ATOM 692 O O . GLU A 1 85 ? -8.211 10.124 19.608 1.00 97.44 85 GLU A O 1
ATOM 697 N N . ASN A 1 86 ? -8.499 8.250 20.811 1.00 95.94 86 ASN A N 1
ATOM 698 C CA . ASN A 1 86 ? -7.066 8.010 21.005 1.00 95.94 86 ASN A CA 1
ATOM 699 C C . ASN A 1 86 ? -6.345 7.752 19.671 1.00 95.94 86 ASN A C 1
ATOM 701 O O . ASN A 1 86 ? -5.347 8.413 19.393 1.00 95.94 86 ASN A O 1
ATOM 705 N N . ILE A 1 87 ? -6.886 6.881 18.808 1.00 96.12 87 ILE A N 1
ATOM 706 C CA . ILE A 1 87 ? -6.301 6.621 17.478 1.00 96.12 87 ILE A CA 1
ATOM 707 C C . ILE A 1 87 ? -6.249 7.905 16.643 1.00 96.12 87 ILE A C 1
ATOM 709 O O . ILE A 1 87 ? -5.232 8.204 16.026 1.00 96.12 87 ILE A O 1
ATOM 713 N N . LYS A 1 88 ? -7.325 8.701 16.621 1.00 95.56 88 LYS A N 1
ATOM 714 C CA . LYS A 1 88 ? -7.337 9.976 15.882 1.00 95.56 88 LYS A CA 1
ATOM 715 C C . LYS A 1 88 ? -6.279 10.954 16.381 1.00 95.56 88 LYS A C 1
ATOM 717 O O . LYS A 1 88 ? -5.705 11.687 15.578 1.00 95.56 88 LYS A O 1
ATOM 722 N N . LYS A 1 89 ? -6.055 10.991 17.695 1.00 95.94 89 LYS A N 1
ATOM 723 C CA . LYS A 1 89 ? -5.014 11.822 18.295 1.00 95.94 89 LYS A CA 1
ATOM 724 C C . LYS A 1 89 ? -3.633 11.387 17.802 1.00 95.94 89 LYS A C 1
ATOM 726 O O . LYS A 1 89 ? -2.883 12.234 17.332 1.00 95.94 89 LYS A O 1
ATOM 731 N N . GLU A 1 90 ? -3.339 10.089 17.846 1.00 93.00 90 GLU A N 1
ATOM 732 C CA . GLU A 1 90 ? -2.075 9.529 17.346 1.00 93.00 90 GLU A CA 1
ATOM 733 C C . GLU A 1 90 ? -1.891 9.775 15.840 1.00 93.00 90 GLU A C 1
ATOM 735 O O . GLU A 1 90 ? -0.813 10.178 15.413 1.00 93.00 90 GLU A O 1
ATOM 740 N N . MET A 1 91 ? -2.951 9.629 15.034 1.00 92.69 91 MET A N 1
ATOM 741 C CA . MET A 1 91 ? -2.922 9.968 13.604 1.00 92.69 91 MET A CA 1
ATOM 742 C C . MET A 1 91 ? -2.566 11.439 13.375 1.00 92.69 91 MET A C 1
ATOM 744 O O . MET A 1 91 ? -1.698 11.743 12.564 1.00 92.69 91 MET A O 1
ATOM 748 N N . SER A 1 92 ? -3.199 12.355 14.115 1.00 93.19 92 SER A N 1
ATOM 749 C CA . SER A 1 92 ? -2.896 13.782 13.999 1.00 93.19 92 SER A CA 1
ATOM 750 C C . SER A 1 92 ? -1.457 14.098 14.402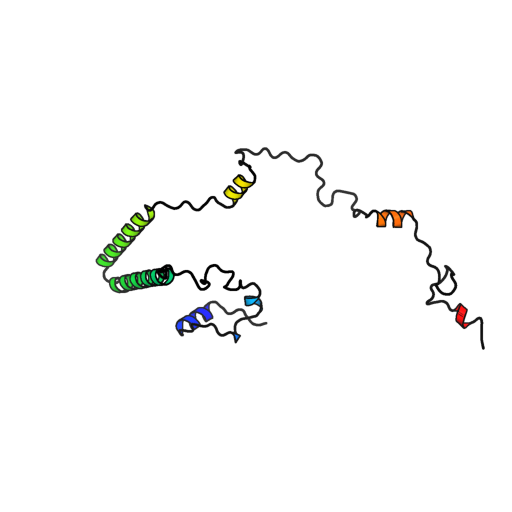 1.00 93.19 92 SER A C 1
ATOM 752 O O . SER A 1 92 ? -0.854 14.995 13.824 1.00 93.19 92 SER A O 1
ATOM 754 N N . GLU A 1 93 ? -0.907 13.414 15.402 1.00 92.25 93 GLU A N 1
ATOM 755 C CA . GLU A 1 93 ? 0.487 13.585 15.810 1.00 92.25 93 GLU A CA 1
ATOM 756 C C . GLU A 1 93 ? 1.450 13.074 14.730 1.00 92.25 93 GLU A C 1
ATOM 758 O O . GLU A 1 93 ? 2.403 13.772 14.384 1.00 92.25 93 GLU A O 1
ATOM 763 N N . ALA A 1 94 ? 1.150 11.920 14.126 1.00 89.06 94 ALA A N 1
ATOM 764 C CA . ALA A 1 94 ? 1.916 11.365 13.014 1.00 89.06 94 ALA A CA 1
ATOM 765 C C . ALA A 1 94 ? 1.896 12.273 11.771 1.00 89.06 94 ALA A C 1
ATOM 767 O O . ALA A 1 94 ? 2.935 12.465 11.142 1.00 89.06 94 ALA A O 1
ATOM 768 N N . ASP A 1 95 ? 0.753 12.885 11.451 1.00 86.12 95 ASP A N 1
ATOM 769 C CA . ASP A 1 95 ? 0.617 13.828 10.330 1.00 86.12 95 ASP A CA 1
ATOM 770 C C . ASP A 1 95 ? 1.433 15.119 10.532 1.00 86.12 95 ASP A C 1
ATOM 772 O O . ASP A 1 95 ? 1.832 15.765 9.562 1.00 86.12 95 ASP A O 1
ATOM 776 N N . ASN A 1 96 ? 1.698 15.501 11.787 1.00 85.00 96 ASN A N 1
ATOM 777 C CA . ASN A 1 96 ? 2.518 16.665 12.130 1.00 85.00 96 ASN A CA 1
ATOM 778 C C . ASN A 1 96 ? 4.028 16.378 12.086 1.00 85.00 96 ASN A C 1
ATOM 780 O O . ASN A 1 96 ? 4.831 17.308 12.224 1.00 85.00 96 ASN A O 1
ATOM 784 N N . LEU A 1 97 ? 4.442 15.121 11.895 1.00 81.25 97 LEU A N 1
ATOM 785 C CA . LEU A 1 97 ? 5.849 14.803 11.690 1.00 81.25 97 LEU A CA 1
ATOM 786 C C . LEU A 1 97 ? 6.322 15.412 10.363 1.00 81.25 97 LEU A C 1
ATOM 788 O O . LEU A 1 97 ? 5.590 15.382 9.370 1.00 81.25 97 LEU A O 1
ATOM 792 N N . PRO A 1 98 ? 7.545 15.971 10.307 1.00 70.00 98 PRO A N 1
ATOM 793 C CA . PRO A 1 98 ? 8.074 16.532 9.076 1.00 70.00 98 PRO A CA 1
ATOM 794 C C . PRO A 1 98 ? 8.113 15.446 8.001 1.00 70.00 98 PRO A C 1
ATOM 796 O O . PRO A 1 98 ? 8.926 14.522 8.047 1.00 70.00 98 PRO A O 1
ATOM 799 N N . VAL A 1 99 ? 7.218 15.571 7.021 1.00 64.06 99 VAL A N 1
ATOM 800 C CA . VAL A 1 99 ? 7.211 14.734 5.827 1.00 64.06 99 VAL A CA 1
ATOM 801 C C . VAL A 1 99 ? 8.566 14.922 5.157 1.00 64.06 99 VAL A C 1
ATOM 803 O O . VAL A 1 99 ? 8.879 16.009 4.665 1.00 64.06 99 VAL A O 1
ATOM 806 N N . VAL A 1 100 ? 9.378 13.864 5.111 1.00 61.56 100 VAL A N 1
ATOM 807 C CA . VAL A 1 100 ? 10.443 13.779 4.112 1.00 61.56 100 VAL A CA 1
ATOM 808 C C . VAL A 1 100 ? 9.712 13.844 2.783 1.00 61.56 100 VAL A C 1
ATOM 810 O O . VAL A 1 100 ? 9.065 12.874 2.387 1.00 61.56 100 VAL A O 1
ATOM 813 N N . LEU A 1 101 ? 9.715 15.026 2.159 1.00 60.88 101 LEU A N 1
ATOM 814 C CA . LEU A 1 101 ? 9.051 15.237 0.881 1.00 60.88 101 LEU A CA 1
ATOM 815 C C . LEU A 1 101 ? 9.461 14.078 -0.026 1.00 60.88 101 LEU A C 1
ATOM 817 O O . LEU A 1 101 ? 10.670 13.831 -0.147 1.00 60.88 101 LEU A O 1
ATOM 821 N N . PRO A 1 102 ? 8.503 13.343 -0.626 1.00 60.72 102 PRO A N 1
ATOM 822 C CA . PRO A 1 102 ? 8.857 12.330 -1.597 1.00 60.72 102 PRO A CA 1
ATOM 823 C C . PRO A 1 102 ? 9.791 13.010 -2.591 1.00 60.72 102 PRO A C 1
ATOM 825 O O . PRO A 1 102 ? 9.472 14.086 -3.108 1.00 60.72 102 PRO A O 1
ATOM 828 N N . GLY A 1 103 ? 10.989 12.437 -2.751 1.00 62.44 103 GLY A N 1
ATOM 829 C CA . GLY A 1 103 ? 12.021 13.017 -3.599 1.00 62.44 103 GLY A CA 1
ATOM 830 C C . GLY A 1 103 ? 11.432 13.403 -4.961 1.00 62.44 103 GLY A C 1
ATOM 831 O O . GLY A 1 103 ? 10.434 12.807 -5.380 1.00 62.44 103 GLY A O 1
ATOM 832 N N . PRO A 1 104 ? 12.014 14.403 -5.647 1.00 65.50 104 PRO A N 1
ATOM 833 C CA . PRO A 1 104 ? 11.435 14.997 -6.849 1.00 65.50 104 PRO A CA 1
ATOM 834 C C . PRO A 1 104 ? 10.888 13.919 -7.783 1.00 65.50 104 PRO A C 1
ATOM 836 O O . PRO A 1 104 ? 11.555 12.905 -8.031 1.00 65.50 104 PRO A O 1
ATOM 839 N N . ARG A 1 105 ? 9.654 14.112 -8.272 1.00 69.50 105 ARG A N 1
ATOM 840 C CA . ARG A 1 105 ? 8.971 13.099 -9.087 1.00 69.50 105 ARG A CA 1
ATOM 841 C C . ARG A 1 105 ? 9.877 12.739 -10.267 1.00 69.50 105 ARG A C 1
ATOM 843 O O . ARG A 1 105 ? 10.639 13.590 -10.728 1.00 69.50 105 ARG A O 1
ATOM 850 N N . PRO A 1 106 ? 9.786 11.527 -10.836 1.00 71.94 106 PRO A N 1
ATOM 851 C CA . PRO A 1 106 ? 10.658 11.119 -11.940 1.00 71.94 106 PRO A CA 1
ATOM 852 C C . PRO A 1 106 ? 10.714 12.131 -13.096 1.00 71.94 106 PRO A C 1
ATOM 854 O O . PRO A 1 106 ? 11.779 12.364 -13.659 1.00 71.94 106 PRO A O 1
ATOM 857 N N . LYS A 1 107 ? 9.589 12.799 -13.391 1.00 72.44 107 LYS A N 1
ATOM 858 C CA . LYS A 1 107 ? 9.512 13.893 -14.373 1.00 72.44 107 LYS A CA 1
ATOM 859 C C . LYS A 1 107 ? 10.358 15.108 -13.987 1.00 72.44 107 LYS A C 1
ATOM 861 O O . LYS A 1 107 ? 11.068 15.640 -14.832 1.00 72.44 107 LYS A O 1
ATOM 866 N N . ASP A 1 108 ? 10.313 15.507 -12.721 1.00 71.62 108 ASP A N 1
ATOM 867 C CA . ASP A 1 108 ? 11.071 16.641 -12.193 1.00 71.62 108 ASP A CA 1
ATOM 868 C C . ASP A 1 108 ? 12.579 16.312 -12.183 1.00 71.62 108 ASP A C 1
ATOM 870 O O . ASP A 1 108 ? 13.404 17.150 -12.537 1.00 71.62 108 ASP A O 1
ATOM 874 N N . ARG A 1 109 ? 12.953 15.052 -11.905 1.00 74.75 109 ARG A N 1
ATOM 875 C CA . ARG A 1 109 ? 14.346 14.568 -12.024 1.00 74.75 109 ARG A CA 1
ATOM 876 C C . ARG A 1 109 ? 14.859 14.611 -13.464 1.00 74.75 109 ARG A C 1
ATOM 878 O O . ARG A 1 109 ? 15.996 15.016 -13.693 1.00 74.75 109 ARG A O 1
ATOM 885 N N . MET A 1 110 ? 14.031 14.212 -14.431 1.00 73.00 110 MET A N 1
ATOM 886 C CA . MET A 1 110 ? 14.397 14.279 -15.850 1.00 73.00 110 MET A CA 1
ATOM 887 C C . MET A 1 110 ? 14.516 15.719 -16.350 1.00 73.00 110 MET A C 1
ATOM 889 O O . MET A 1 110 ? 15.426 16.009 -17.117 1.00 73.00 110 MET A O 1
ATOM 893 N N . ALA A 1 111 ? 13.644 16.621 -15.896 1.00 72.62 111 ALA A N 1
ATOM 894 C CA . ALA A 1 111 ? 13.703 18.041 -16.233 1.00 72.62 111 ALA A CA 1
ATOM 895 C C . ALA A 1 111 ? 15.013 18.692 -15.755 1.00 72.62 111 ALA A C 1
ATOM 897 O O . ALA A 1 111 ? 15.660 19.397 -16.527 1.00 72.62 111 ALA A O 1
ATOM 898 N N . ILE A 1 112 ? 15.444 18.380 -14.524 1.00 75.19 112 ILE A N 1
ATOM 899 C CA . ILE A 1 112 ? 16.726 18.838 -13.963 1.00 75.19 112 ILE A CA 1
ATOM 900 C C . ILE A 1 112 ? 17.903 18.314 -14.794 1.00 75.19 112 ILE A C 1
ATOM 902 O O . ILE A 1 112 ? 18.767 19.092 -15.187 1.00 75.19 112 ILE A O 1
ATOM 906 N N . TYR A 1 113 ? 17.927 17.013 -15.106 1.00 75.38 113 TYR A N 1
ATOM 907 C CA . TYR A 1 113 ? 19.006 16.417 -15.904 1.00 75.38 113 TYR A CA 1
ATOM 908 C C . TYR A 1 113 ? 19.061 16.969 -17.337 1.00 75.38 113 TYR A C 1
ATOM 910 O O . TYR A 1 113 ? 20.138 17.207 -17.874 1.00 75.38 113 TYR A O 1
ATOM 918 N N . ALA A 1 114 ? 17.902 17.200 -17.955 1.00 78.56 114 ALA A N 1
ATOM 919 C CA . ALA A 1 114 ? 17.792 17.720 -19.315 1.00 78.56 114 ALA A CA 1
ATOM 920 C C . ALA A 1 114 ? 17.953 19.251 -19.409 1.00 78.56 114 ALA A C 1
ATOM 922 O O . ALA A 1 114 ? 17.850 19.794 -20.508 1.00 78.56 114 ALA A O 1
ATOM 923 N N . GLY A 1 115 ? 18.146 19.955 -18.283 1.00 72.19 115 GLY A N 1
ATOM 924 C CA . GLY A 1 115 ? 18.198 21.421 -18.235 1.00 72.19 115 GLY A CA 1
ATOM 925 C C . GLY A 1 115 ? 16.919 22.097 -18.744 1.00 72.19 115 GLY A C 1
ATOM 926 O O . GLY A 1 115 ? 16.957 23.237 -19.200 1.00 72.19 115 GLY A O 1
ATOM 927 N N . SER A 1 116 ? 15.791 21.385 -18.727 1.00 68.00 116 SER A N 1
ATOM 928 C CA . SER A 1 116 ? 14.550 21.827 -19.355 1.00 68.00 116 SER A CA 1
ATOM 929 C C . SER A 1 116 ? 13.586 22.337 -18.293 1.00 68.00 116 SER A C 1
ATOM 931 O O . SER A 1 116 ? 13.061 21.564 -17.494 1.00 68.00 116 SER A O 1
ATOM 933 N N . THR A 1 117 ? 13.330 23.643 -18.281 1.00 66.88 117 THR A N 1
ATOM 934 C CA . THR A 1 117 ? 12.208 24.219 -17.537 1.00 66.88 117 THR A CA 1
ATOM 935 C C . THR A 1 117 ? 10.981 24.195 -18.440 1.00 66.88 117 THR A C 1
ATOM 937 O O . THR A 1 117 ? 11.014 24.687 -19.566 1.00 66.88 117 THR A O 1
ATOM 940 N N . GLN A 1 118 ? 9.894 23.567 -17.985 1.00 63.66 118 GLN A N 1
ATOM 941 C CA . GLN A 1 118 ? 8.658 23.504 -18.762 1.00 63.66 118 GLN A CA 1
ATOM 942 C C . GLN A 1 118 ? 8.078 24.927 -18.904 1.00 63.66 118 GLN A C 1
ATOM 944 O O . GLN A 1 118 ? 7.730 25.530 -17.886 1.00 63.66 118 GLN A O 1
ATOM 949 N N . PRO A 1 119 ? 7.959 25.491 -20.120 1.00 67.50 119 PRO A N 1
ATOM 950 C CA . PRO A 1 119 ? 7.370 26.813 -20.295 1.00 67.50 119 PRO A CA 1
ATOM 951 C C . PRO A 1 119 ? 5.853 26.760 -20.061 1.00 67.50 119 PRO A C 1
ATOM 953 O O . PRO A 1 119 ? 5.183 25.812 -20.476 1.00 67.50 119 PRO A O 1
ATOM 956 N N . SER A 1 120 ? 5.303 27.796 -19.420 1.00 70.50 120 SER A N 1
ATOM 957 C CA . SER A 1 120 ? 3.877 27.896 -19.059 1.00 70.50 120 SER A CA 1
ATOM 958 C C . SER A 1 120 ? 2.934 27.984 -20.261 1.00 70.50 120 SER A C 1
ATOM 960 O O . SER A 1 120 ? 1.758 27.661 -20.136 1.00 70.50 120 SER A O 1
ATOM 962 N N . ASN A 1 121 ? 3.444 28.366 -21.434 1.00 73.38 121 ASN A N 1
ATOM 963 C CA . ASN A 1 121 ? 2.714 28.338 -22.694 1.00 73.38 121 ASN A CA 1
ATOM 964 C C . ASN A 1 121 ? 3.611 27.800 -23.810 1.00 73.38 121 ASN A C 1
ATOM 966 O O . ASN A 1 121 ? 4.711 28.302 -24.040 1.00 73.38 121 ASN A O 1
ATOM 970 N N . THR A 1 122 ? 3.121 26.781 -24.517 1.00 68.94 122 THR A N 1
ATOM 971 C CA . THR A 1 122 ? 3.798 26.182 -25.673 1.00 68.94 122 THR A CA 1
ATOM 972 C C . THR A 1 122 ? 2.995 26.477 -26.933 1.00 68.94 122 THR A C 1
ATOM 974 O O . THR A 1 122 ? 1.937 25.892 -27.152 1.00 68.94 122 THR A O 1
ATOM 977 N N . THR A 1 123 ? 3.503 27.359 -27.793 1.00 76.50 123 THR A N 1
ATOM 978 C CA . THR A 1 123 ? 2.945 27.551 -29.138 1.00 76.50 123 THR A CA 1
ATOM 979 C C . THR A 1 123 ? 3.470 26.448 -30.052 1.00 76.50 123 THR A C 1
ATOM 981 O O . THR A 1 123 ? 4.591 26.523 -30.558 1.00 76.50 123 THR A O 1
ATOM 984 N N . ILE A 1 124 ? 2.664 25.404 -30.257 1.00 72.88 124 ILE A N 1
ATOM 985 C CA . ILE A 1 124 ? 2.991 24.291 -31.155 1.00 72.88 124 ILE A CA 1
ATOM 986 C C . ILE A 1 124 ? 2.886 24.791 -32.599 1.00 72.88 124 ILE A C 1
ATOM 988 O O . ILE A 1 124 ? 1.792 25.008 -33.117 1.00 72.88 124 ILE A O 1
ATOM 992 N N . ARG A 1 125 ? 4.027 24.988 -33.267 1.00 77.06 125 ARG A N 1
ATOM 993 C CA . ARG A 1 125 ? 4.050 25.282 -34.705 1.00 77.06 125 ARG A CA 1
ATOM 994 C C . ARG A 1 125 ? 3.932 23.983 -35.494 1.00 77.06 125 ARG A C 1
ATOM 996 O O . ARG A 1 125 ? 4.637 23.018 -35.206 1.00 77.06 125 ARG A O 1
ATOM 1003 N N . VAL A 1 126 ? 3.075 23.972 -36.514 1.00 69.62 126 VAL A N 1
ATOM 1004 C CA . VAL A 1 126 ? 3.007 22.854 -37.463 1.00 69.62 126 VAL A CA 1
ATOM 1005 C C . VAL A 1 126 ? 4.335 22.798 -38.225 1.00 69.62 126 VAL A C 1
ATOM 1007 O O . VAL A 1 126 ? 4.732 23.812 -38.805 1.00 69.62 126 VAL A O 1
ATOM 1010 N N . PRO A 1 127 ? 5.047 21.657 -38.240 1.00 70.56 127 PRO A N 1
ATOM 1011 C CA . PRO A 1 127 ? 6.299 21.576 -38.966 1.00 70.56 127 PRO A CA 1
ATOM 1012 C C . PRO A 1 127 ? 6.016 21.592 -40.472 1.00 70.56 127 PRO A C 1
ATOM 1014 O O . PRO A 1 127 ? 5.366 20.692 -41.018 1.00 70.56 127 PRO A O 1
ATOM 1017 N N . ILE A 1 128 ? 6.504 22.637 -41.141 1.00 71.00 128 ILE A N 1
ATOM 1018 C CA . ILE A 1 128 ? 6.402 22.804 -42.591 1.00 71.00 128 ILE A CA 1
ATOM 1019 C C . ILE A 1 128 ? 7.292 21.742 -43.250 1.00 71.00 128 ILE A C 1
ATOM 1021 O O . ILE A 1 128 ? 8.488 21.676 -42.978 1.00 71.00 128 ILE A O 1
ATOM 1025 N N . GLY A 1 129 ? 6.706 20.896 -44.104 1.00 66.31 129 GLY A N 1
ATOM 1026 C CA . GLY A 1 129 ? 7.433 19.849 -44.837 1.00 66.31 129 GLY A CA 1
ATOM 1027 C C . GLY A 1 129 ? 7.416 18.449 -44.208 1.00 66.31 129 GLY A C 1
ATOM 1028 O O . GLY A 1 129 ? 8.249 17.613 -44.556 1.00 66.31 129 GLY A O 1
ATOM 1029 N N . THR A 1 130 ? 6.477 18.150 -43.307 1.00 61.16 130 THR A N 1
ATOM 1030 C CA . THR A 1 130 ? 6.323 16.796 -42.751 1.00 61.16 130 THR A CA 1
ATOM 1031 C C . THR A 1 130 ? 5.779 15.811 -43.787 1.00 61.16 130 THR A C 1
ATOM 1033 O O . THR A 1 130 ? 4.687 15.973 -44.326 1.00 61.16 130 THR A O 1
ATOM 1036 N N . ARG A 1 131 ? 6.543 14.748 -44.067 1.00 64.31 131 ARG A N 1
ATOM 1037 C CA . ARG A 1 131 ? 6.046 13.575 -44.795 1.00 64.31 131 ARG A CA 1
ATOM 1038 C C . ARG A 1 131 ? 5.517 12.562 -43.790 1.00 64.31 131 ARG A C 1
ATOM 1040 O O . ARG A 1 131 ? 6.283 11.998 -43.013 1.00 64.31 131 ARG A O 1
ATOM 1047 N N . PHE A 1 132 ? 4.213 12.317 -43.820 1.00 66.69 132 PHE A N 1
ATOM 1048 C CA . PHE A 1 132 ? 3.601 11.234 -43.057 1.00 66.69 132 PHE A CA 1
ATOM 1049 C C . PHE A 1 132 ? 4.058 9.873 -43.598 1.00 66.69 132 PHE A C 1
ATOM 1051 O O . PHE A 1 132 ? 4.459 9.744 -44.760 1.00 66.69 132 PHE A O 1
ATOM 1058 N N . LYS A 1 133 ? 4.001 8.834 -42.760 1.00 65.69 133 LYS A N 1
ATOM 1059 C CA . LYS A 1 133 ? 4.305 7.461 -43.179 1.00 65.69 133 LYS A CA 1
ATOM 1060 C C . LYS A 1 133 ? 3.384 7.085 -44.350 1.00 65.69 133 LYS A C 1
ATOM 1062 O O . LYS A 1 133 ? 2.173 7.052 -44.186 1.00 65.69 133 LYS A O 1
ATOM 1067 N N . GLY A 1 134 ? 3.966 6.830 -45.523 1.00 62.09 134 GLY A N 1
ATOM 1068 C CA . GLY A 1 134 ? 3.223 6.550 -46.761 1.00 62.09 134 GLY A CA 1
ATOM 1069 C C . GLY A 1 134 ? 3.144 7.714 -47.761 1.00 62.09 134 GLY A C 1
ATOM 1070 O O . GLY A 1 134 ? 2.739 7.492 -48.897 1.00 62.09 134 GLY A O 1
ATOM 1071 N N . CYS A 1 135 ? 3.590 8.926 -47.410 1.00 65.44 135 CYS A N 1
ATOM 1072 C CA . CYS A 1 135 ? 3.654 10.057 -48.342 1.00 65.44 135 CYS A CA 1
ATOM 1073 C C . CYS A 1 135 ? 4.971 10.066 -49.138 1.00 65.44 135 CYS A C 1
ATOM 1075 O O . CYS A 1 135 ? 5.981 10.657 -48.752 1.00 65.44 135 CYS A O 1
ATOM 1077 N N . GLY A 1 136 ? 4.940 9.394 -50.283 1.00 63.41 136 GLY A N 1
ATOM 1078 C CA . GLY A 1 136 ? 5.960 9.365 -51.329 1.00 63.41 136 GLY A CA 1
ATOM 1079 C C . GLY A 1 136 ? 5.573 8.294 -52.351 1.00 63.41 136 GLY A C 1
ATOM 1080 O O . GLY A 1 136 ? 4.795 7.408 -51.994 1.00 63.41 136 GLY A O 1
ATOM 1081 N N . PRO A 1 137 ? 6.070 8.319 -53.604 1.00 62.38 137 PRO A N 1
ATOM 1082 C CA . PRO A 1 137 ? 5.922 7.159 -54.477 1.00 62.38 137 PRO A CA 1
ATOM 1083 C C . PRO A 1 137 ? 6.471 5.961 -53.702 1.00 62.38 137 PRO A C 1
ATOM 1085 O O . PRO A 1 137 ? 7.643 5.974 -53.331 1.00 62.38 137 PRO A O 1
ATOM 1088 N N . GLY A 1 138 ? 5.590 5.011 -53.369 1.00 61.56 138 GLY A N 1
ATOM 1089 C CA . GLY A 1 138 ? 5.771 3.940 -52.382 1.00 61.56 138 GLY A CA 1
ATOM 1090 C C . GLY A 1 138 ? 6.818 2.904 -52.773 1.00 61.56 138 GLY A C 1
ATOM 1091 O O . GLY A 1 138 ? 6.552 1.708 -52.820 1.00 61.56 138 GLY A O 1
ATOM 1092 N N . LYS A 1 139 ? 8.023 3.357 -53.100 1.00 66.19 139 LYS A N 1
ATOM 1093 C CA . LYS A 1 139 ? 9.159 2.529 -53.448 1.00 66.19 139 LYS A CA 1
ATOM 1094 C C . LYS A 1 139 ? 10.098 2.566 -52.260 1.00 66.19 139 LYS A C 1
ATOM 1096 O O . LYS A 1 139 ? 10.636 3.608 -51.896 1.00 66.19 139 LYS A O 1
ATOM 1101 N N . ARG A 1 140 ? 10.253 1.394 -51.649 1.00 79.88 140 ARG A N 1
ATOM 1102 C CA . ARG A 1 140 ? 11.287 1.099 -50.660 1.00 79.88 140 ARG A CA 1
ATOM 1103 C C . ARG A 1 140 ? 12.613 1.739 -51.091 1.00 79.88 140 ARG A C 1
ATOM 1105 O O . ARG A 1 140 ? 13.014 1.587 -52.247 1.00 79.88 140 ARG A O 1
ATOM 1112 N N . LEU A 1 141 ? 13.295 2.407 -50.159 1.00 78.75 141 LEU A N 1
ATOM 1113 C CA . LEU A 1 141 ? 14.660 2.888 -50.372 1.00 78.75 141 LEU A CA 1
ATOM 1114 C C . LEU A 1 141 ? 15.547 1.703 -50.777 1.00 78.75 141 LEU A C 1
ATOM 1116 O O . LEU A 1 141 ? 15.608 0.691 -50.072 1.00 78.75 141 LEU A O 1
ATOM 1120 N N . LYS A 1 142 ? 16.191 1.812 -51.941 1.00 81.31 142 LYS A N 1
ATOM 1121 C CA . LYS A 1 142 ? 17.119 0.794 -52.443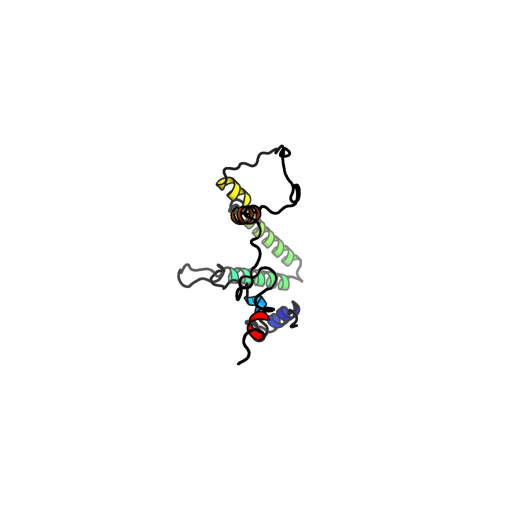 1.00 81.31 142 LYS A CA 1
ATOM 1122 C C . LYS A 1 142 ? 18.518 1.055 -51.909 1.00 81.31 142 LYS A C 1
ATOM 1124 O O . LYS A 1 142 ? 18.963 2.202 -51.922 1.00 81.31 142 LYS A O 1
ATOM 1129 N N . SER A 1 143 ? 19.221 0.002 -51.500 1.00 83.38 143 SER A N 1
ATOM 1130 C CA . SER A 1 143 ? 20.635 0.113 -51.122 1.00 83.38 143 SER A CA 1
ATOM 1131 C C . SER A 1 143 ? 21.513 0.405 -52.345 1.00 83.38 143 SER A C 1
ATOM 1133 O O . SER A 1 143 ? 21.122 0.112 -53.478 1.00 83.38 143 SER A O 1
ATOM 1135 N N . ALA A 1 144 ? 22.724 0.931 -52.133 1.00 86.94 144 ALA A N 1
ATOM 1136 C CA . ALA A 1 144 ? 23.687 1.169 -53.215 1.00 86.94 144 ALA A CA 1
ATOM 1137 C C . ALA A 1 144 ? 23.946 -0.104 -54.048 1.00 86.94 144 ALA A C 1
ATOM 1139 O O . ALA A 1 144 ? 23.975 -0.062 -55.277 1.00 86.94 144 ALA A O 1
ATOM 1140 N N . ARG A 1 145 ? 24.016 -1.265 -53.379 1.00 84.50 145 ARG A N 1
ATOM 1141 C CA . ARG A 1 145 ? 24.141 -2.578 -54.027 1.00 84.50 145 ARG A CA 1
ATOM 1142 C C . ARG A 1 145 ? 22.955 -2.887 -54.944 1.00 84.50 145 ARG A C 1
ATOM 1144 O O . ARG A 1 145 ? 23.151 -3.332 -56.068 1.00 84.50 145 ARG A O 1
ATOM 1151 N N . GLU A 1 146 ? 21.725 -2.656 -54.491 1.00 81.56 146 GLU A N 1
ATOM 1152 C CA . GLU A 1 146 ? 20.521 -2.907 -55.296 1.00 81.56 146 GLU A CA 1
ATOM 1153 C C . GLU A 1 146 ? 20.403 -1.961 -56.494 1.00 81.56 146 GLU A C 1
ATOM 1155 O O . GLU A 1 146 ? 19.941 -2.375 -57.559 1.00 81.56 146 GLU A O 1
ATOM 1160 N N . GLN A 1 147 ? 20.824 -0.703 -56.333 1.00 84.69 147 GLN A N 1
ATOM 1161 C CA . GLN A 1 147 ? 20.882 0.259 -57.432 1.00 84.69 147 GLN A CA 1
ATOM 1162 C C . GLN A 1 147 ? 21.878 -0.207 -58.501 1.00 84.69 147 GLN A C 1
ATOM 1164 O O . GLN A 1 147 ? 21.490 -0.318 -59.665 1.00 84.69 147 GLN A O 1
ATOM 1169 N N . ALA A 1 148 ? 23.092 -0.597 -58.101 1.00 81.50 148 ALA A N 1
ATOM 1170 C CA . ALA A 1 148 ? 24.116 -1.125 -59.003 1.00 81.50 148 ALA A CA 1
ATOM 1171 C C . ALA A 1 148 ? 23.661 -2.403 -59.739 1.00 81.50 148 ALA A C 1
ATOM 1173 O O . ALA A 1 148 ? 23.850 -2.528 -60.949 1.00 81.50 148 ALA A O 1
ATOM 1174 N N . ILE A 1 149 ? 22.979 -3.327 -59.050 1.00 79.69 149 ILE A N 1
ATOM 1175 C CA . ILE A 1 149 ? 22.417 -4.540 -59.674 1.00 79.69 149 ILE A CA 1
ATOM 1176 C C . ILE A 1 149 ? 21.334 -4.181 -60.703 1.00 79.69 149 ILE A C 1
ATOM 1178 O O . ILE A 1 149 ? 21.273 -4.783 -61.769 1.00 79.69 149 ILE A O 1
ATOM 1182 N N . SER A 1 150 ? 20.479 -3.191 -60.421 1.00 77.25 150 SER A N 1
ATOM 1183 C CA . SER A 1 150 ? 19.446 -2.779 -61.381 1.00 77.25 150 SER A CA 1
ATOM 1184 C C . SER A 1 150 ? 19.996 -2.037 -62.604 1.00 77.25 150 SER A C 1
ATOM 1186 O O . SER A 1 150 ? 19.433 -2.178 -63.684 1.00 77.25 150 SER A O 1
ATOM 1188 N N . GLN A 1 151 ? 21.090 -1.283 -62.446 1.00 76.75 151 GLN A N 1
ATOM 1189 C CA . GLN A 1 151 ? 21.741 -0.548 -63.537 1.00 76.75 151 GLN A CA 1
ATOM 1190 C C . GLN A 1 151 ? 22.581 -1.455 -64.446 1.00 76.75 151 GLN A C 1
ATOM 1192 O O . GLN A 1 151 ? 22.695 -1.187 -65.635 1.00 76.75 151 GLN A O 1
ATOM 1197 N N . SER A 1 152 ? 23.138 -2.545 -63.911 1.00 72.69 152 SER A N 1
ATOM 1198 C CA . SER A 1 152 ? 24.025 -3.457 -64.653 1.00 72.69 152 SER A CA 1
ATOM 1199 C C . SER A 1 152 ? 23.307 -4.452 -65.578 1.00 72.69 152 SER A C 1
ATOM 1201 O O . SER A 1 152 ? 23.972 -5.236 -66.254 1.00 72.69 152 SER A O 1
ATOM 1203 N N . GLY A 1 153 ? 21.971 -4.407 -65.655 1.00 70.00 153 GLY A N 1
ATOM 1204 C CA . GLY A 1 153 ? 21.173 -5.331 -66.465 1.00 70.00 153 GLY A CA 1
ATOM 1205 C C . GLY A 1 153 ? 21.197 -6.770 -65.927 1.00 70.00 153 GLY A C 1
ATOM 1206 O O . GLY A 1 153 ? 22.110 -7.199 -65.223 1.00 70.00 153 GLY A O 1
ATOM 1207 N N . LYS A 1 154 ? 20.163 -7.563 -66.224 1.00 73.31 154 LYS A N 1
ATOM 1208 C CA . LYS A 1 154 ? 20.166 -8.984 -65.839 1.00 73.31 154 LYS A CA 1
ATOM 1209 C C . LYS A 1 154 ? 21.055 -9.753 -66.816 1.00 73.31 154 LYS A C 1
ATOM 1211 O O . LYS A 1 154 ? 20.726 -9.824 -67.997 1.00 73.31 154 LYS A O 1
ATOM 1216 N N . LYS A 1 155 ? 22.148 -10.359 -66.335 1.00 73.88 155 LYS A N 1
ATOM 1217 C CA . LYS A 1 155 ? 22.906 -11.338 -67.133 1.00 73.88 155 LYS A CA 1
ATOM 1218 C C . LYS A 1 155 ? 21.970 -12.489 -67.509 1.00 73.88 155 LYS A C 1
ATOM 1220 O O . LYS A 1 155 ? 21.313 -13.047 -66.629 1.00 73.88 155 LYS A O 1
ATOM 1225 N N . GLN A 1 156 ? 21.892 -12.817 -68.799 1.00 77.31 156 GLN A N 1
ATOM 1226 C CA . GLN A 1 156 ? 21.143 -13.987 -69.253 1.00 77.31 156 GLN A CA 1
ATOM 1227 C C . GLN A 1 156 ? 21.744 -15.243 -68.622 1.00 77.31 156 GLN A C 1
ATOM 1229 O O . GLN A 1 156 ? 22.967 -15.393 -68.550 1.00 77.31 156 GLN A O 1
ATOM 1234 N N . ARG A 1 157 ? 20.873 -16.110 -68.106 1.00 82.00 157 ARG A N 1
ATOM 1235 C CA . ARG A 1 157 ? 21.288 -17.373 -67.505 1.00 82.00 157 ARG A CA 1
ATOM 1236 C C . ARG A 1 157 ? 21.725 -18.312 -68.628 1.00 82.00 157 ARG A C 1
ATOM 1238 O O . ARG A 1 157 ? 21.053 -18.383 -69.649 1.00 82.00 157 ARG A O 1
ATOM 1245 N N . LYS A 1 158 ? 22.861 -18.977 -68.437 1.00 88.12 158 LYS A N 1
ATOM 1246 C CA . LYS A 1 158 ? 23.410 -19.968 -69.365 1.00 88.12 158 LYS A CA 1
ATOM 1247 C C . LYS A 1 158 ? 23.382 -21.344 -68.711 1.00 88.12 158 LYS A C 1
ATOM 1249 O O . LYS A 1 158 ? 23.552 -21.441 -67.490 1.00 88.12 158 LYS A O 1
ATOM 1254 N N . CYS A 1 159 ? 23.195 -22.387 -69.509 1.00 85.56 159 CYS A N 1
ATOM 1255 C CA . CYS A 1 159 ? 23.351 -23.769 -69.092 1.00 85.56 159 CYS A CA 1
ATOM 1256 C C . CYS A 1 159 ? 24.766 -23.979 -68.543 1.00 85.56 159 CYS A C 1
ATOM 1258 O O . CYS A 1 159 ? 25.740 -23.741 -69.243 1.00 85.56 159 CYS A O 1
ATOM 1260 N N . SER A 1 160 ? 24.910 -24.475 -67.312 1.00 84.50 160 SER A N 1
ATOM 1261 C CA . SER A 1 160 ? 26.242 -24.688 -66.723 1.00 84.50 160 SER A CA 1
ATOM 1262 C C . SER A 1 160 ? 27.034 -25.835 -67.361 1.00 84.50 160 SER A C 1
ATOM 1264 O O . SER A 1 160 ? 28.176 -26.055 -66.973 1.00 84.50 160 SER A O 1
ATOM 1266 N N . LYS A 1 161 ? 26.407 -26.630 -68.237 1.00 84.81 161 LYS A N 1
ATOM 1267 C CA . LYS A 1 161 ? 27.024 -27.786 -68.901 1.00 84.81 161 LYS A CA 1
ATOM 1268 C C . LYS A 1 161 ? 27.499 -27.461 -70.317 1.00 84.81 161 LYS A C 1
ATOM 1270 O O . LYS A 1 161 ? 28.553 -27.941 -70.709 1.00 84.81 161 LYS A O 1
ATOM 1275 N N . CYS A 1 162 ? 26.740 -26.657 -71.063 1.00 84.94 162 CYS A N 1
ATOM 1276 C CA . CYS A 1 162 ? 27.008 -26.372 -72.478 1.00 84.94 162 CYS A CA 1
ATOM 1277 C C . CYS A 1 162 ? 26.979 -24.874 -72.837 1.00 84.94 162 CYS A C 1
ATOM 1279 O O . CYS A 1 162 ? 27.031 -24.527 -74.012 1.00 84.94 162 CYS A O 1
ATOM 1281 N N . ASP A 1 163 ? 26.862 -23.983 -71.847 1.00 84.50 163 ASP A N 1
ATOM 1282 C CA . ASP A 1 163 ? 26.838 -22.517 -71.979 1.00 84.50 163 ASP A CA 1
ATOM 1283 C C . ASP A 1 163 ? 25.742 -21.922 -72.887 1.00 84.50 163 ASP A C 1
ATOM 1285 O O . ASP A 1 163 ? 25.690 -20.702 -73.092 1.00 84.50 163 ASP A O 1
ATOM 1289 N N . ALA A 1 164 ? 24.818 -22.750 -73.378 1.00 84.19 164 ALA A N 1
ATOM 1290 C CA . ALA A 1 164 ? 23.676 -22.317 -74.169 1.00 84.19 164 ALA A CA 1
ATOM 1291 C C . ALA A 1 164 ? 22.690 -21.488 -73.325 1.00 84.19 164 ALA A C 1
ATOM 1293 O O . ALA A 1 164 ? 22.535 -21.704 -72.124 1.00 84.19 164 ALA A O 1
ATOM 1294 N N . ILE A 1 165 ? 22.037 -20.503 -73.944 1.00 83.62 165 ILE A N 1
ATOM 1295 C CA . ILE A 1 165 ? 21.108 -19.568 -73.271 1.00 83.62 165 ILE A CA 1
ATOM 1296 C C . ILE A 1 165 ? 19.651 -20.070 -73.346 1.00 83.62 165 ILE A C 1
ATOM 1298 O O . ILE A 1 165 ? 18.771 -19.566 -72.652 1.00 83.62 165 ILE A O 1
ATOM 1302 N N . ASP A 1 166 ? 19.387 -21.062 -74.193 1.00 82.75 166 ASP A N 1
ATOM 1303 C CA . ASP A 1 166 ? 18.055 -21.587 -74.508 1.00 82.75 166 ASP A CA 1
ATOM 1304 C C . ASP A 1 166 ? 17.534 -22.622 -73.498 1.00 82.75 166 ASP A C 1
ATOM 1306 O O . ASP A 1 166 ? 16.328 -22.864 -73.438 1.00 82.75 166 ASP A O 1
ATOM 1310 N N . HIS A 1 167 ? 18.407 -23.197 -72.668 1.00 81.94 167 HIS A N 1
ATOM 1311 C CA . HIS A 1 167 ? 18.029 -24.158 -71.637 1.00 81.94 167 HIS A CA 1
ATOM 1312 C C . HIS A 1 167 ? 18.904 -24.064 -70.378 1.00 81.94 167 HIS A C 1
ATOM 1314 O O . HIS A 1 167 ? 20.002 -23.512 -70.377 1.00 81.94 167 HIS A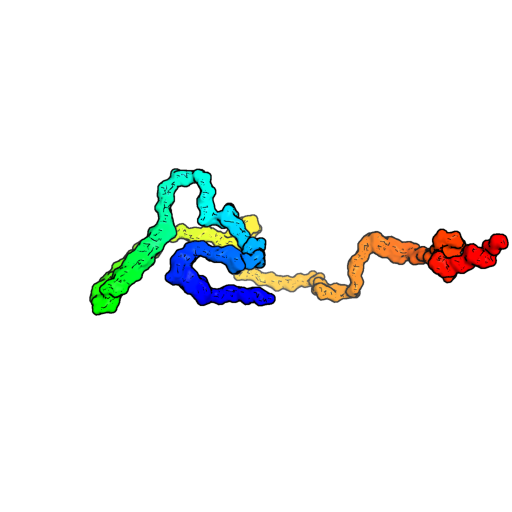 O 1
ATOM 1320 N N . ASP A 1 168 ? 18.405 -24.635 -69.280 1.00 80.31 168 ASP A N 1
ATOM 1321 C CA . ASP A 1 168 ? 19.153 -24.818 -68.032 1.00 80.31 168 ASP A CA 1
ATOM 1322 C C . ASP A 1 168 ? 19.737 -26.243 -67.965 1.00 80.31 168 ASP A C 1
ATOM 1324 O O . ASP A 1 168 ? 19.171 -27.186 -68.513 1.00 80.31 168 ASP A O 1
ATOM 1328 N N . ALA A 1 169 ? 20.801 -26.451 -67.179 1.00 80.81 169 ALA A N 1
ATOM 1329 C CA . ALA A 1 169 ? 21.518 -27.737 -67.057 1.00 80.81 169 ALA A CA 1
ATOM 1330 C C . ALA A 1 169 ? 20.671 -28.950 -66.608 1.00 80.81 169 ALA A C 1
ATOM 1332 O O . ALA A 1 169 ? 21.132 -30.096 -66.673 1.00 80.81 169 ALA A O 1
ATOM 1333 N N . ARG A 1 170 ? 19.447 -28.704 -66.123 1.00 76.19 170 ARG A N 1
ATOM 1334 C CA . ARG A 1 170 ? 18.460 -29.731 -65.753 1.00 76.19 170 ARG A CA 1
ATOM 1335 C C . ARG A 1 170 ? 17.707 -30.311 -66.955 1.00 76.19 170 ARG A C 1
ATOM 1337 O O . ARG A 1 170 ? 17.190 -31.411 -66.831 1.00 76.19 170 ARG A O 1
ATOM 1344 N N . ILE A 1 171 ? 17.644 -29.583 -68.072 1.00 73.50 171 ILE A N 1
ATOM 1345 C CA . ILE A 1 171 ? 16.943 -29.964 -69.314 1.00 73.50 171 ILE A CA 1
ATOM 1346 C C . ILE A 1 171 ? 17.957 -30.166 -70.458 1.00 73.50 171 ILE A C 1
ATOM 1348 O O . ILE A 1 171 ? 17.595 -30.290 -71.619 1.00 73.50 171 ILE A O 1
ATOM 1352 N N . ASP A 1 172 ? 19.251 -30.214 -70.138 1.00 71.06 172 ASP A N 1
ATOM 1353 C CA . ASP A 1 172 ? 20.295 -30.490 -71.120 1.00 71.06 172 ASP A CA 1
ATOM 1354 C C . ASP A 1 172 ? 20.235 -31.963 -71.562 1.00 71.06 172 ASP A C 1
ATOM 1356 O O . ASP A 1 172 ? 20.785 -32.854 -70.911 1.00 71.06 172 ASP A O 1
ATOM 1360 N N . ILE A 1 173 ? 19.504 -32.205 -72.652 1.00 64.31 173 ILE A N 1
ATOM 1361 C CA . ILE A 1 173 ? 19.335 -33.511 -73.308 1.00 64.31 173 ILE A CA 1
ATOM 1362 C C . ILE A 1 173 ? 20.524 -33.795 -74.257 1.00 64.31 173 ILE A C 1
ATOM 1364 O O . ILE A 1 173 ? 20.710 -34.926 -74.717 1.00 64.31 173 ILE A O 1
ATOM 1368 N N . ILE A 1 174 ? 21.381 -32.797 -74.521 1.00 57.34 174 ILE A N 1
ATOM 1369 C CA . ILE A 1 174 ? 22.407 -32.840 -75.575 1.00 57.34 174 ILE A CA 1
ATOM 1370 C C . ILE A 1 174 ? 23.597 -33.733 -75.184 1.00 57.34 174 ILE A C 1
ATOM 1372 O O . ILE A 1 174 ? 24.219 -34.341 -76.055 1.00 57.34 174 ILE A O 1
ATOM 1376 N N . SER A 1 175 ? 23.849 -33.959 -73.890 1.00 53.44 175 SER A N 1
ATOM 1377 C CA . SER A 1 175 ? 24.852 -34.949 -73.456 1.00 53.44 175 SER A CA 1
ATOM 1378 C C . SER A 1 175 ? 24.394 -36.409 -73.592 1.00 53.44 175 SER A C 1
ATOM 1380 O O . SER A 1 175 ? 25.238 -37.301 -73.537 1.00 53.44 175 SER A O 1
ATOM 1382 N N . SER A 1 176 ? 23.093 -36.682 -73.740 1.00 51.78 176 SER A N 1
ATOM 1383 C CA . SER A 1 176 ? 22.558 -38.057 -73.770 1.00 51.78 176 SER A CA 1
ATOM 1384 C C . SER A 1 176 ? 22.319 -38.624 -75.172 1.00 51.78 176 SER A C 1
ATOM 1386 O O . SER A 1 176 ? 22.043 -39.813 -75.287 1.00 51.78 176 SER A O 1
ATOM 1388 N N . VAL A 1 177 ? 22.428 -37.813 -76.232 1.00 54.28 177 VAL A N 1
ATOM 1389 C CA . VAL A 1 177 ? 22.050 -38.237 -77.599 1.00 54.28 177 VAL A CA 1
ATOM 1390 C C . VAL A 1 177 ? 23.216 -38.211 -78.597 1.00 54.28 177 VAL A C 1
ATOM 1392 O O . VAL A 1 177 ? 23.172 -38.935 -79.584 1.00 54.28 177 VAL A O 1
ATOM 1395 N N . LEU A 1 178 ? 24.291 -37.452 -78.349 1.00 47.38 178 LEU A N 1
ATOM 1396 C CA . LEU A 1 178 ? 25.381 -37.296 -79.330 1.00 47.38 178 LEU A CA 1
ATOM 1397 C C . LEU A 1 178 ? 26.575 -38.253 -79.167 1.00 47.38 178 LEU A C 1
ATOM 1399 O O . LEU A 1 178 ? 27.447 -38.251 -80.027 1.00 47.38 178 LEU A O 1
ATOM 1403 N N . HIS A 1 179 ? 26.610 -39.096 -78.129 1.00 50.81 179 HIS A N 1
ATOM 1404 C CA . HIS A 1 179 ? 27.609 -40.169 -78.007 1.00 50.81 179 HIS A CA 1
ATOM 1405 C C . HIS A 1 179 ? 26.976 -41.465 -77.465 1.00 50.81 179 HIS A C 1
ATOM 1407 O O . HIS A 1 179 ? 27.034 -41.723 -76.259 1.00 50.81 179 HIS A O 1
ATOM 1413 N N . PRO A 1 180 ? 26.348 -42.290 -78.323 1.00 39.78 180 PRO A N 1
ATOM 1414 C CA . PRO A 1 180 ? 26.093 -43.687 -77.996 1.00 39.78 180 PRO A CA 1
ATOM 1415 C C . PRO A 1 180 ? 27.434 -44.438 -77.925 1.00 39.78 180 PRO A C 1
ATOM 1417 O O . PRO A 1 180 ? 28.328 -44.173 -78.727 1.00 39.78 180 PRO A O 1
ATOM 1420 N N . ARG A 1 181 ? 27.568 -45.325 -76.932 1.00 42.22 181 ARG A N 1
ATOM 1421 C CA . ARG A 1 181 ? 28.712 -46.240 -76.776 1.00 42.22 181 ARG A CA 1
ATOM 1422 C C . ARG A 1 181 ? 28.951 -47.095 -78.014 1.00 42.22 181 ARG A C 1
ATOM 1424 O O . ARG A 1 181 ? 27.941 -47.486 -78.638 1.00 42.22 181 ARG A O 1
#

Radius of gyration: 38.75 Å; chains: 1; bounding box: 49×75×105 Å